Protein AF-A0A0E3SNR2-F1 (afdb_monomer)

Nearest PDB structures (foldseek):
  3jt0-assembly1_A  TM=7.708E-01  e=2.565E-06  Homo sapiens
  3jt0-assembly2_B  TM=7.652E-01  e=1.637E-05  Homo sapiens
  3umn-assembly3_C  TM=7.704E-01  e=2.674E-05  Homo sapiens
  6ghd-assembly2_F  TM=7.558E-01  e=2.036E-05  Homo sapiens
  2kpw-assembly1_A  TM=7.346E-01  e=5.431E-05  Homo sapiens

Solvent-accessible surface area (backbone atoms only — not comparable to full-atom values): 5646 Å² total; per-residue (Å²): 100,49,43,46,43,59,93,84,44,21,63,62,18,34,38,37,45,63,37,83,50,90,56,64,41,76,34,40,62,18,34,42,26,40,72,90,56,83,47,75,50,71,49,52,74,83,42,59,50,46,39,70,35,61,34,36,39,24,40,6,66,69,78,69,55,93,44,37,41,45,70,57,35,78,62,77,83,60,47,60,88,56,34,31,44,36,35,27,41,60,88,68,48,81,76,44,65,34,57,30,69,64,130

Organism: NCBI:txid1434107

pLDDT: mean 92.18, std 9.17, range [57.28, 98.75]

Mean predicted aligned error: 3.66 Å

Radius of gyration: 12.81 Å; Cα contacts (8 Å, |Δi|>4): 262; chains: 1; bounding box: 29×24×33 Å

InterPro domains:
  IPR001322 Lamin tail domain [PF00932] (9-97)
  IPR001322 Lamin tail domain [PS51841] (1-103)
  IPR036415 Lamin tail domain superfamily [G3DSA:2.60.40.1260] (6-103)
  IPR036415 Lamin tail domain superfamily [SSF74853] (10-101)

Secondary structure (DSSP, 8-state):
-EEE--TT-TTT-EEEEE--SSS-EE-TT-EEE-GGGSSEEE--TT-EE-TT-EEEEESS-----SSEEE---SS--S-TTT-EEEEE-TTS-EEEEEEPPP-

Sequence (103 aa):
MDVGAPKETANQEYVKITNKGTKAVSMKGWKITDKGAKHTYKFSSSYTLKAKSTVTLYTGKGKNTATKLYWGRVAHVWNNEGDTAYLYNAQGKLVSSKTVKVK

Structure (mmCIF, N/CA/C/O backbone):
data_AF-A0A0E3SNR2-F1
#
_entry.id   AF-A0A0E3SNR2-F1
#
loop_
_atom_site.group_PDB
_atom_site.id
_atom_site.type_symbol
_atom_site.label_atom_id
_atom_site.label_alt_id
_atom_site.label_comp_id
_atom_site.label_asym_id
_atom_site.label_entity_id
_atom_site.label_seq_id
_atom_site.pdbx_PDB_ins_code
_atom_site.Cartn_x
_atom_site.Cartn_y
_atom_site.Cartn_z
_atom_site.occupancy
_atom_site.B_iso_or_equiv
_atom_site.auth_seq_id
_atom_site.auth_comp_id
_atom_site.auth_asym_id
_atom_site.auth_atom_id
_atom_site.pdbx_PDB_model_num
ATOM 1 N N . MET A 1 1 ? -9.568 2.491 -4.703 1.00 91.69 1 MET A N 1
ATOM 2 C CA . MET A 1 1 ? -8.101 2.634 -4.809 1.00 91.69 1 MET A CA 1
ATOM 3 C C . MET A 1 1 ? -7.767 3.621 -5.911 1.00 91.69 1 MET A C 1
ATOM 5 O O . MET A 1 1 ? -8.644 3.919 -6.718 1.00 91.69 1 MET A O 1
ATOM 9 N N . ASP A 1 2 ? -6.525 4.089 -5.939 1.00 92.69 2 ASP A N 1
ATOM 10 C CA . ASP A 1 2 ? -5.936 4.846 -7.048 1.00 92.69 2 ASP A CA 1
ATOM 11 C C . ASP A 1 2 ? -4.579 4.230 -7.426 1.00 92.69 2 ASP A C 1
ATOM 13 O O . ASP A 1 2 ? -3.903 3.705 -6.541 1.00 92.69 2 ASP A O 1
ATOM 17 N N . VAL A 1 3 ? -4.208 4.234 -8.707 1.00 88.38 3 VAL A N 1
ATOM 18 C CA . VAL A 1 3 ? -2.984 3.585 -9.221 1.00 88.38 3 VAL A CA 1
ATOM 19 C C . VAL A 1 3 ? -2.318 4.518 -10.221 1.00 88.38 3 VAL A C 1
ATOM 21 O O . VAL A 1 3 ? -2.986 5.017 -11.127 1.00 88.38 3 VAL A O 1
ATOM 24 N N . GLY A 1 4 ? -1.015 4.740 -10.063 1.00 86.94 4 GLY A N 1
ATOM 25 C CA . GLY A 1 4 ? -0.215 5.559 -10.970 1.00 86.94 4 GLY A CA 1
ATOM 26 C C . GLY A 1 4 ? 1.084 4.859 -11.347 1.00 86.94 4 GLY A C 1
ATOM 27 O O . GLY A 1 4 ? 1.695 4.216 -10.495 1.00 86.94 4 GLY A O 1
ATOM 28 N N . ALA A 1 5 ? 1.500 4.996 -12.608 1.00 84.94 5 ALA A N 1
ATOM 29 C CA . ALA A 1 5 ? 2.672 4.306 -13.140 1.00 84.94 5 ALA A CA 1
ATOM 30 C C . ALA A 1 5 ? 3.558 5.176 -14.056 1.00 84.94 5 ALA A C 1
ATOM 32 O O . ALA A 1 5 ? 3.806 4.820 -15.195 1.00 84.94 5 ALA A O 1
ATOM 33 N N . PRO A 1 6 ? 4.057 6.341 -13.621 1.00 75.69 6 PRO A N 1
ATOM 34 C CA . PRO A 1 6 ? 4.918 7.176 -14.472 1.00 75.69 6 PRO A CA 1
ATOM 35 C C . PRO A 1 6 ? 6.148 6.405 -15.006 1.00 75.69 6 PRO A C 1
ATOM 37 O O . PRO A 1 6 ? 6.729 5.589 -14.295 1.00 75.69 6 PRO A O 1
ATOM 40 N N . LYS A 1 7 ? 6.536 6.675 -16.262 1.00 68.88 7 LYS A N 1
ATOM 41 C CA . LYS A 1 7 ? 7.521 5.895 -17.044 1.00 68.88 7 LYS A CA 1
ATOM 42 C C . LYS A 1 7 ? 8.990 6.028 -16.596 1.00 68.88 7 LYS A C 1
ATOM 44 O O . LYS A 1 7 ? 9.853 5.470 -17.259 1.00 68.88 7 LYS A O 1
ATOM 49 N N . GLU A 1 8 ? 9.292 6.727 -15.500 1.00 71.12 8 GLU A N 1
ATOM 50 C CA . GLU A 1 8 ? 10.688 7.021 -15.133 1.00 71.12 8 GLU A CA 1
ATOM 51 C C . GLU A 1 8 ? 11.309 5.954 -14.223 1.00 71.12 8 GLU A C 1
ATOM 53 O O . GLU A 1 8 ? 12.415 5.487 -14.473 1.00 71.12 8 GLU A O 1
ATOM 58 N N . THR A 1 9 ? 10.640 5.578 -13.121 1.00 76.88 9 THR A N 1
ATOM 59 C CA . THR A 1 9 ? 11.210 4.638 -12.134 1.00 76.88 9 THR A CA 1
ATOM 60 C C . THR A 1 9 ? 10.143 3.856 -11.368 1.00 76.88 9 THR A C 1
ATOM 62 O O . THR A 1 9 ? 9.060 4.366 -11.076 1.00 76.88 9 THR A O 1
ATOM 65 N N . ALA A 1 10 ? 10.488 2.643 -10.921 1.00 75.94 10 ALA A N 1
ATOM 66 C CA . ALA A 1 10 ? 9.613 1.823 -10.077 1.00 75.94 10 ALA A CA 1
ATOM 67 C C . ALA A 1 10 ? 9.264 2.475 -8.722 1.00 75.94 10 ALA A C 1
ATOM 69 O O . ALA A 1 10 ? 8.233 2.177 -8.124 1.00 75.94 10 ALA A O 1
ATOM 70 N N . ASN A 1 11 ? 10.087 3.400 -8.214 1.00 80.44 11 ASN A N 1
ATOM 71 C CA . ASN A 1 11 ? 9.766 4.155 -6.996 1.00 80.44 11 ASN A CA 1
ATOM 72 C C . ASN A 1 11 ? 8.584 5.117 -7.186 1.00 80.44 11 ASN A C 1
ATOM 74 O O . ASN A 1 11 ? 7.972 5.524 -6.201 1.00 80.44 11 ASN A O 1
ATOM 78 N N . GLN A 1 12 ? 8.281 5.509 -8.421 1.00 82.31 12 GLN A N 1
ATOM 79 C CA . GLN A 1 12 ? 7.189 6.427 -8.716 1.00 82.31 12 GLN A CA 1
ATOM 80 C C . GLN A 1 12 ? 5.885 5.710 -9.082 1.00 82.31 12 GLN A C 1
ATOM 82 O O . GLN A 1 12 ? 4.830 6.339 -9.080 1.00 82.31 12 GLN A O 1
ATOM 87 N N . GLU A 1 13 ? 5.935 4.408 -9.356 1.00 89.81 13 GLU A N 1
ATOM 88 C CA . GLU A 1 13 ? 4.756 3.556 -9.437 1.00 89.81 13 GLU A CA 1
ATOM 89 C C . GLU A 1 13 ? 4.136 3.355 -8.058 1.00 89.81 13 GLU A C 1
ATOM 91 O O . GLU A 1 13 ? 4.826 3.011 -7.092 1.00 89.81 13 GLU A O 1
ATOM 96 N N . TYR A 1 14 ? 2.822 3.541 -7.957 1.00 93.25 14 TYR A N 1
ATOM 97 C CA . TYR A 1 14 ? 2.131 3.433 -6.685 1.00 93.25 14 TYR A CA 1
ATOM 98 C C . TYR A 1 14 ? 0.703 2.914 -6.788 1.00 93.25 14 TYR A C 1
ATOM 100 O O . TYR A 1 14 ? 0.002 3.090 -7.782 1.00 93.25 14 TYR A O 1
ATOM 108 N N . VAL A 1 15 ? 0.242 2.386 -5.657 1.00 95.62 15 VAL A N 1
ATOM 109 C CA . VAL A 1 15 ? -1.160 2.116 -5.357 1.00 95.62 15 VAL A CA 1
ATOM 110 C C . VAL A 1 15 ? -1.540 2.849 -4.074 1.00 95.62 15 VAL A C 1
ATOM 112 O O . VAL A 1 15 ? -0.937 2.635 -3.023 1.00 95.62 15 VAL A O 1
ATOM 115 N N . LYS A 1 16 ? -2.572 3.691 -4.125 1.00 97.25 16 LYS A N 1
ATOM 116 C CA . LYS A 1 16 ? -3.179 4.317 -2.944 1.00 97.25 16 LYS A CA 1
ATOM 117 C C . LYS A 1 16 ? -4.419 3.552 -2.510 1.00 97.25 16 LYS A C 1
ATOM 119 O O . LYS A 1 16 ? -5.354 3.321 -3.289 1.00 97.25 16 LYS A O 1
ATOM 124 N N . ILE A 1 17 ? -4.448 3.201 -1.231 1.00 98.25 17 ILE A N 1
ATOM 125 C CA . ILE A 1 17 ? -5.547 2.481 -0.594 1.00 98.25 17 ILE A CA 1
ATOM 126 C C . ILE A 1 17 ? -6.079 3.353 0.532 1.00 98.25 17 ILE A C 1
ATOM 128 O O . ILE A 1 17 ? -5.359 3.674 1.475 1.00 98.25 17 ILE A O 1
ATOM 132 N N . THR A 1 18 ? -7.352 3.721 0.432 1.00 98.31 18 THR A N 1
ATOM 133 C CA . THR A 1 18 ? -8.045 4.527 1.438 1.00 98.31 18 THR A CA 1
ATOM 134 C C . THR A 1 18 ? -9.052 3.659 2.167 1.00 98.31 18 THR A C 1
ATOM 136 O O . THR A 1 18 ? -9.961 3.106 1.543 1.00 98.31 18 THR A O 1
ATOM 139 N N . ASN A 1 19 ? -8.937 3.583 3.490 1.00 98.06 19 ASN A N 1
ATOM 140 C CA . ASN A 1 19 ? -9.998 3.039 4.322 1.00 98.06 19 ASN A CA 1
ATOM 141 C C . ASN A 1 19 ? -11.083 4.110 4.480 1.00 98.06 19 ASN A C 1
ATOM 143 O O . ASN A 1 19 ? -10.953 5.036 5.275 1.00 98.06 19 ASN A O 1
ATOM 147 N N . LYS A 1 20 ? -12.162 3.989 3.704 1.00 97.25 20 LYS A N 1
ATOM 148 C CA . LYS A 1 20 ? -13.298 4.923 3.759 1.00 97.25 20 LYS A CA 1
ATOM 149 C C . LYS A 1 20 ? -14.216 4.694 4.968 1.00 97.25 20 LYS A C 1
ATOM 151 O O . LYS A 1 20 ? -15.090 5.526 5.222 1.00 97.25 20 LYS A O 1
ATOM 156 N N . GLY A 1 21 ? -14.035 3.596 5.702 1.00 97.06 21 GLY A N 1
ATOM 157 C CA . GLY A 1 21 ? -14.818 3.256 6.886 1.00 97.06 21 GLY A CA 1
ATOM 158 C C . GLY A 1 21 ? -14.491 4.125 8.102 1.00 97.06 21 GLY A C 1
ATOM 159 O O . GLY A 1 21 ? -13.612 4.987 8.075 1.00 97.06 21 GLY A O 1
ATOM 160 N N . THR A 1 22 ? -15.230 3.889 9.183 1.00 97.88 22 THR A N 1
ATOM 161 C CA . THR A 1 22 ? -15.089 4.586 10.474 1.00 97.88 22 THR A CA 1
ATOM 162 C C . THR A 1 22 ? -14.248 3.815 11.491 1.00 97.88 22 THR A C 1
ATOM 164 O O . THR A 1 22 ? -13.907 4.361 12.533 1.00 97.88 22 THR A O 1
ATOM 167 N N . LYS A 1 23 ? -13.868 2.567 11.190 1.00 98.25 23 LYS A N 1
ATOM 168 C CA . LYS A 1 23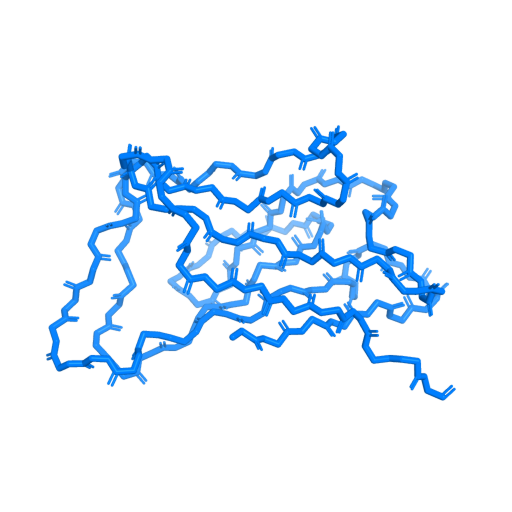 ? -13.024 1.721 12.047 1.00 98.25 23 LYS A CA 1
ATOM 169 C C . LYS A 1 23 ? -11.700 1.403 11.362 1.00 98.25 23 LYS A C 1
ATOM 171 O O . LYS A 1 23 ? -11.623 1.361 10.133 1.00 98.25 23 LYS A O 1
ATOM 176 N N . ALA A 1 24 ? -10.657 1.190 12.160 1.00 98.19 24 ALA A N 1
ATOM 177 C CA . ALA A 1 24 ? -9.384 0.690 11.658 1.00 98.19 24 ALA A CA 1
ATOM 178 C C . ALA A 1 24 ? -9.543 -0.738 11.110 1.00 98.19 24 ALA A C 1
ATOM 180 O O . ALA A 1 24 ? -10.345 -1.518 11.621 1.00 98.19 24 ALA A O 1
ATOM 181 N N . VAL A 1 25 ? -8.773 -1.071 10.074 1.00 98.31 25 VAL A N 1
ATOM 182 C CA . VAL A 1 25 ? -8.783 -2.391 9.434 1.00 98.31 25 VAL A CA 1
ATOM 183 C C . VAL A 1 25 ? -7.405 -3.017 9.589 1.00 98.31 25 VAL A C 1
ATOM 185 O O . VAL A 1 25 ? -6.413 -2.465 9.110 1.00 98.31 25 VAL A O 1
ATOM 188 N N . SER A 1 26 ? -7.342 -4.176 10.248 1.00 98.12 26 SER A N 1
ATOM 189 C CA . SER A 1 26 ? -6.148 -5.019 10.188 1.00 98.12 26 SER A CA 1
ATOM 190 C C . SER A 1 26 ? -5.998 -5.545 8.765 1.00 98.12 26 SER A C 1
ATOM 192 O O . SER A 1 26 ? -6.921 -6.144 8.211 1.00 98.12 26 SER A O 1
ATOM 194 N N . MET A 1 27 ? -4.826 -5.321 8.178 1.00 98.19 27 MET A N 1
ATOM 195 C CA . MET A 1 27 ? -4.513 -5.761 6.820 1.00 98.19 27 MET A CA 1
ATOM 196 C C . MET A 1 27 ? -3.817 -7.130 6.815 1.00 98.19 27 MET A C 1
ATOM 198 O O . MET A 1 27 ? -3.305 -7.560 5.784 1.00 98.19 27 MET A O 1
ATOM 202 N N . LYS A 1 28 ? -3.797 -7.848 7.948 1.00 98.44 28 LYS A N 1
ATOM 203 C CA . LYS A 1 28 ? -3.240 -9.203 8.033 1.00 98.44 28 LYS A CA 1
ATOM 204 C C . LYS A 1 28 ? -3.900 -10.111 6.993 1.00 98.44 28 LYS A C 1
ATOM 206 O O . LYS A 1 28 ? -5.118 -10.247 6.973 1.00 98.44 28 LYS A O 1
ATOM 211 N N . GLY A 1 29 ? -3.091 -10.732 6.137 1.00 98.19 29 GLY A N 1
ATOM 212 C CA . GLY A 1 29 ? -3.564 -11.631 5.077 1.00 98.19 29 GLY A CA 1
ATOM 213 C C . GLY A 1 29 ? -4.118 -10.930 3.832 1.00 98.19 29 GLY A C 1
ATOM 214 O O . GLY A 1 29 ? -4.423 -11.604 2.853 1.00 98.19 29 GLY A O 1
ATOM 215 N N . TRP A 1 30 ? -4.217 -9.598 3.822 1.00 98.75 30 TRP A N 1
ATOM 216 C CA . TRP A 1 30 ? -4.597 -8.858 2.621 1.00 98.75 30 TRP A CA 1
ATOM 217 C C . TRP A 1 30 ? -3.459 -8.873 1.599 1.00 98.75 30 TRP A C 1
ATOM 219 O O . TRP A 1 30 ? -2.276 -8.987 1.949 1.00 98.75 30 TRP A O 1
ATOM 229 N N . LYS A 1 31 ? -3.811 -8.704 0.323 1.00 98.56 31 LYS A N 1
ATOM 230 C CA . LYS A 1 31 ? -2.834 -8.645 -0.769 1.00 98.56 31 LYS A CA 1
ATOM 231 C C . LYS A 1 31 ? -3.249 -7.713 -1.900 1.00 98.56 31 LYS A C 1
ATOM 233 O O . LYS A 1 31 ? -4.438 -7.523 -2.147 1.00 98.56 31 LYS A O 1
ATOM 238 N N . ILE A 1 32 ? -2.247 -7.181 -2.594 1.00 98.12 32 ILE A N 1
ATOM 239 C CA . ILE A 1 32 ? -2.382 -6.497 -3.883 1.00 98.12 32 ILE A CA 1
ATOM 240 C C . IL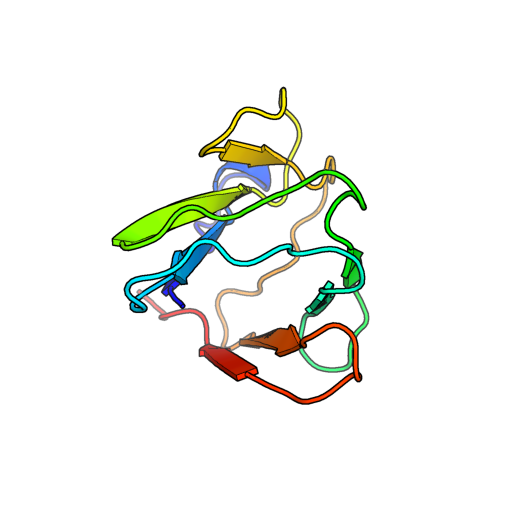E A 1 32 ? -1.796 -7.401 -4.966 1.00 98.12 32 ILE A C 1
ATOM 242 O O . ILE A 1 32 ? -0.712 -7.951 -4.766 1.00 98.12 32 ILE A O 1
ATOM 246 N N . THR A 1 33 ? -2.483 -7.534 -6.099 1.00 96.94 33 THR A N 1
ATOM 247 C CA . THR A 1 33 ? -1.947 -8.206 -7.290 1.00 96.94 33 THR A CA 1
ATOM 248 C C . THR A 1 33 ? -2.110 -7.360 -8.546 1.00 96.94 33 THR A C 1
ATOM 250 O O . THR A 1 33 ? -2.978 -6.488 -8.596 1.00 96.94 33 THR A O 1
ATOM 253 N N . ASP A 1 34 ? -1.297 -7.646 -9.556 1.00 93.81 34 ASP A N 1
ATOM 254 C CA . ASP A 1 34 ? -1.488 -7.217 -10.944 1.00 93.81 34 ASP A CA 1
ATOM 255 C C . ASP A 1 34 ? -2.434 -8.151 -11.712 1.00 93.81 34 ASP A C 1
ATOM 257 O O . ASP A 1 34 ? -2.959 -9.140 -11.172 1.00 93.81 34 ASP A O 1
ATOM 261 N N . LYS A 1 35 ? -2.684 -7.825 -12.986 1.00 89.81 35 LYS A N 1
ATOM 262 C CA . LYS A 1 35 ? -3.501 -8.651 -13.875 1.00 89.81 35 LYS A CA 1
ATOM 263 C C . LYS A 1 35 ? -2.847 -10.019 -14.089 1.00 89.81 35 LYS A C 1
ATOM 265 O O . LYS A 1 35 ? -1.728 -10.137 -14.579 1.00 89.81 35 LYS A O 1
ATOM 270 N N . GLY A 1 36 ? -3.584 -11.075 -13.750 1.00 90.25 36 GLY A N 1
ATOM 271 C CA . GLY A 1 36 ? -3.080 -12.452 -13.805 1.00 90.25 36 GLY A CA 1
ATOM 272 C C . GLY A 1 36 ? -2.180 -12.837 -12.625 1.00 90.25 36 GLY A C 1
ATOM 273 O O . GLY A 1 36 ? -1.648 -13.941 -12.625 1.00 90.25 36 GLY A O 1
ATOM 274 N N . ALA A 1 37 ? -2.038 -11.966 -11.618 1.00 91.31 37 ALA A N 1
ATOM 275 C CA . ALA A 1 37 ? -1.308 -12.220 -10.376 1.00 91.31 37 ALA A CA 1
ATOM 276 C C . ALA A 1 37 ? 0.168 -12.630 -10.550 1.00 91.31 37 ALA A C 1
ATOM 278 O O . ALA A 1 37 ? 0.709 -13.378 -9.731 1.00 91.31 37 ALA A O 1
ATOM 279 N N . LYS A 1 38 ? 0.844 -12.098 -11.574 1.00 93.25 38 LYS A N 1
ATOM 280 C CA . LYS A 1 38 ? 2.287 -12.291 -11.797 1.00 93.25 38 LYS A CA 1
ATOM 281 C C . LYS A 1 38 ? 3.111 -11.648 -10.679 1.00 93.25 38 LYS A C 1
ATOM 283 O O . LYS A 1 38 ? 4.212 -12.097 -10.352 1.00 93.25 38 LYS A O 1
ATOM 288 N N . HIS A 1 39 ? 2.575 -10.601 -10.060 1.00 94.88 39 HIS A N 1
ATOM 289 C CA . HIS A 1 39 ? 3.161 -9.886 -8.942 1.00 94.88 39 HIS A CA 1
ATOM 290 C C . HIS A 1 39 ? 2.155 -9.791 -7.796 1.00 94.88 39 HIS A C 1
ATOM 292 O O . HIS A 1 39 ? 1.047 -9.291 -7.949 1.00 94.88 39 HIS A O 1
ATOM 298 N N . THR A 1 40 ? 2.553 -10.272 -6.613 1.00 96.94 40 THR A N 1
ATOM 299 C CA . THR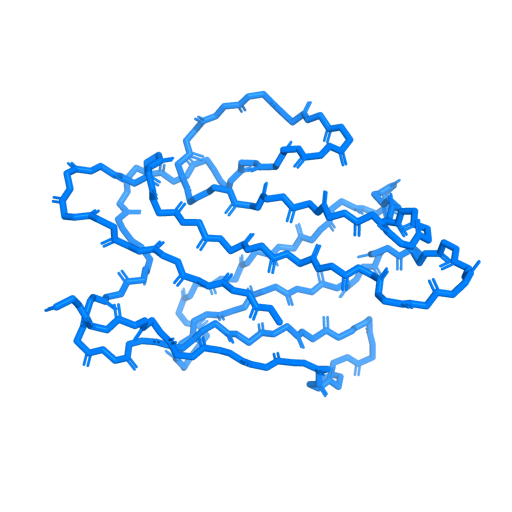 A 1 40 ? 1.734 -10.208 -5.393 1.00 96.94 40 THR A CA 1
ATOM 300 C C . THR A 1 40 ? 2.474 -9.507 -4.255 1.00 96.94 40 THR A C 1
ATOM 302 O O . THR A 1 40 ? 3.527 -9.970 -3.816 1.00 96.94 40 THR A O 1
ATOM 305 N N . TYR A 1 41 ? 1.895 -8.424 -3.738 1.00 97.88 41 TYR A N 1
ATOM 306 C CA . TYR A 1 41 ? 2.307 -7.793 -2.486 1.00 97.88 41 TYR A CA 1
ATOM 307 C C . TYR A 1 41 ? 1.424 -8.305 -1.355 1.00 97.88 41 TYR A C 1
ATOM 309 O O . TYR A 1 41 ? 0.198 -8.274 -1.467 1.00 97.88 41 TYR A O 1
ATOM 317 N N . LYS A 1 42 ? 2.031 -8.739 -0.251 1.00 98.19 42 LYS A N 1
ATOM 318 C CA . LYS A 1 42 ? 1.314 -9.130 0.967 1.00 98.19 42 LYS A CA 1
ATOM 319 C C . LYS A 1 42 ? 1.579 -8.094 2.050 1.00 98.19 42 LYS A C 1
ATOM 321 O O . LYS A 1 42 ? 2.732 -7.748 2.297 1.00 98.19 42 LYS A O 1
ATOM 326 N N . PHE A 1 43 ? 0.524 -7.614 2.700 1.00 98.19 43 PHE A N 1
ATOM 327 C CA . PHE A 1 43 ? 0.682 -6.704 3.832 1.00 98.19 43 PHE A CA 1
ATOM 328 C C . PHE A 1 43 ? 1.284 -7.445 5.030 1.00 98.19 43 PHE A C 1
ATOM 330 O O . PHE A 1 43 ? 0.990 -8.622 5.255 1.00 98.19 43 PHE A O 1
ATOM 337 N N . SER A 1 44 ? 2.102 -6.740 5.820 1.00 97.50 44 SER A N 1
ATOM 338 C CA . SER A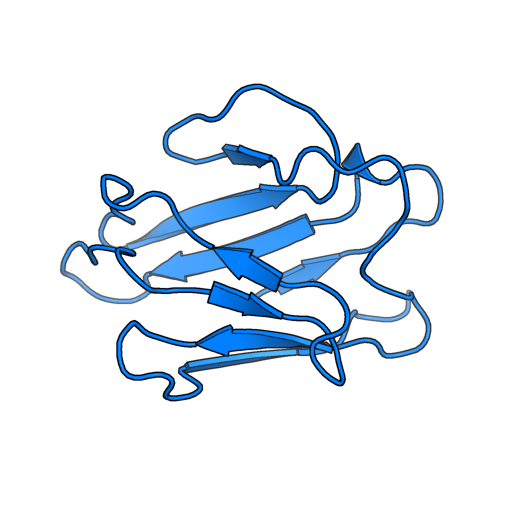 1 44 ? 2.591 -7.267 7.099 1.00 97.50 44 SER A CA 1
ATOM 339 C C . SER A 1 44 ? 1.417 -7.670 7.994 1.00 97.50 44 SER A C 1
ATOM 341 O O . SER A 1 44 ? 0.399 -6.977 8.048 1.00 97.50 44 SER A O 1
ATOM 343 N N . SER A 1 45 ? 1.585 -8.752 8.755 1.00 96.44 45 SER A N 1
ATOM 344 C CA . SER A 1 45 ? 0.596 -9.226 9.728 1.00 96.44 45 SER A CA 1
ATOM 345 C C . SER A 1 45 ? 0.286 -8.207 10.829 1.00 96.44 45 SER A C 1
ATOM 347 O O . SER A 1 45 ? -0.789 -8.269 11.420 1.00 96.44 45 SER A O 1
ATOM 349 N N . SER A 1 46 ? 1.197 -7.262 11.079 1.00 97.19 46 SER A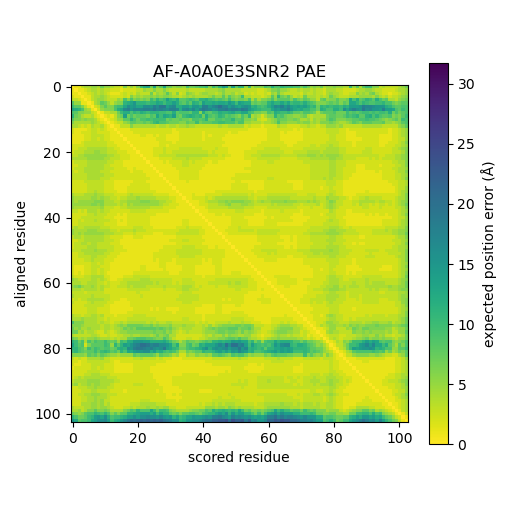 N 1
ATOM 350 C CA . SER A 1 46 ? 1.035 -6.170 12.044 1.00 97.19 46 SER A CA 1
ATOM 351 C C . SER A 1 46 ? 0.486 -4.874 11.436 1.00 97.19 46 SER A C 1
ATOM 353 O O . SER A 1 46 ? 0.191 -3.929 12.168 1.00 97.19 46 SER A O 1
ATOM 355 N N . TYR A 1 47 ? 0.341 -4.788 10.109 1.00 98.25 47 TYR A N 1
ATOM 356 C CA . TYR A 1 47 ? -0.087 -3.547 9.471 1.00 98.25 47 TYR A CA 1
ATOM 357 C C . TYR A 1 47 ? -1.588 -3.302 9.665 1.00 98.25 47 TYR A C 1
ATOM 359 O O . TYR A 1 47 ? -2.428 -4.162 9.392 1.00 98.25 47 TYR A O 1
ATOM 367 N N . THR A 1 48 ? -1.925 -2.090 10.104 1.00 98.44 48 THR A N 1
ATOM 368 C CA . THR A 1 48 ? -3.304 -1.649 10.326 1.00 98.44 48 THR A CA 1
ATOM 369 C C . THR A 1 48 ? -3.538 -0.333 9.602 1.00 98.44 48 THR A C 1
ATOM 371 O O . THR A 1 48 ? -2.845 0.654 9.853 1.00 98.44 48 THR A O 1
ATOM 374 N N . LEU A 1 49 ? -4.550 -0.299 8.735 1.00 98.44 49 LEU A N 1
ATOM 375 C CA . LEU A 1 49 ? -4.976 0.920 8.060 1.00 98.44 49 LEU A CA 1
ATOM 376 C C . LEU A 1 49 ? -6.065 1.606 8.890 1.00 98.44 49 LEU A C 1
ATOM 378 O O . LEU A 1 49 ? -7.205 1.135 8.975 1.00 98.44 49 LEU A O 1
ATOM 382 N N . LYS A 1 50 ? -5.702 2.728 9.518 1.00 98.50 50 LYS A N 1
ATOM 383 C CA . LYS A 1 50 ? -6.611 3.525 10.354 1.00 98.50 50 LYS A CA 1
ATOM 384 C C . LYS A 1 50 ? -7.856 3.971 9.577 1.00 98.50 50 LYS A C 1
ATOM 386 O O . LYS A 1 50 ? -7.835 4.094 8.351 1.00 98.50 50 LYS A O 1
ATOM 391 N N . ALA A 1 51 ? -8.943 4.221 10.306 1.00 98.19 51 ALA A N 1
ATOM 392 C CA . ALA A 1 51 ? -10.163 4.793 9.743 1.00 98.19 51 ALA A CA 1
ATOM 393 C C . ALA A 1 51 ? -9.859 6.101 8.999 1.00 98.19 51 ALA A C 1
ATOM 395 O O . ALA A 1 51 ? -8.975 6.857 9.411 1.00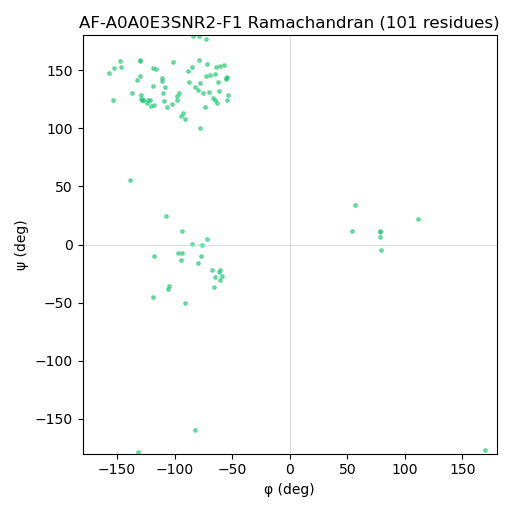 98.19 51 ALA A O 1
ATOM 396 N N . LYS A 1 52 ? -10.572 6.346 7.894 1.00 97.94 52 LYS A N 1
ATOM 397 C CA . LYS A 1 52 ? -10.446 7.552 7.052 1.00 97.94 52 LYS A CA 1
ATOM 398 C C . LYS A 1 52 ? -9.026 7.857 6.548 1.00 97.94 52 LYS A C 1
ATOM 400 O O . LYS A 1 52 ? -8.784 8.930 6.008 1.00 97.94 52 LYS A O 1
ATOM 405 N N . SER A 1 53 ? -8.088 6.922 6.690 1.00 98.06 53 SER A N 1
ATOM 406 C CA . SER A 1 53 ? -6.681 7.118 6.347 1.00 98.06 53 SER A CA 1
ATOM 407 C C . SER A 1 53 ? -6.341 6.483 5.004 1.00 98.06 53 SER A C 1
ATOM 409 O O . SER A 1 53 ? -7.005 5.550 4.544 1.00 98.06 53 SER A O 1
ATOM 411 N N . THR A 1 54 ? -5.272 6.986 4.388 1.00 98.50 54 THR A N 1
ATOM 412 C CA . THR A 1 54 ? -4.729 6.462 3.133 1.00 98.50 54 THR A CA 1
ATOM 413 C C . THR A 1 54 ? -3.307 5.969 3.342 1.00 98.50 54 THR A C 1
ATOM 415 O O . THR A 1 54 ? -2.493 6.650 3.964 1.00 98.50 54 THR A O 1
ATOM 418 N N . VAL A 1 55 ? -3.009 4.804 2.776 1.00 98.50 55 VAL A N 1
ATOM 419 C CA . VAL A 1 55 ? -1.646 4.305 2.600 1.00 98.50 55 VAL A CA 1
ATOM 420 C C . VAL A 1 55 ? -1.284 4.305 1.127 1.00 98.50 55 VAL A C 1
ATOM 422 O O . VAL A 1 55 ? -2.113 3.975 0.278 1.00 98.50 55 VAL A O 1
ATOM 425 N N . THR A 1 56 ? -0.045 4.679 0.831 1.00 98.19 56 THR A N 1
ATOM 426 C CA . THR A 1 56 ? 0.538 4.570 -0.507 1.00 98.19 56 THR A CA 1
ATOM 427 C C . THR A 1 56 ? 1.541 3.427 -0.509 1.00 98.19 56 THR A C 1
ATOM 429 O O . THR A 1 56 ? 2.510 3.465 0.244 1.00 98.19 56 THR A O 1
ATOM 432 N N . LEU A 1 57 ? 1.300 2.410 -1.330 1.00 97.69 57 LEU A N 1
ATOM 433 C CA . LEU A 1 57 ? 2.254 1.351 -1.635 1.00 97.69 57 LEU A CA 1
ATOM 434 C C . LEU A 1 57 ? 3.026 1.749 -2.890 1.00 97.69 57 LEU A C 1
ATOM 436 O O . LEU A 1 57 ? 2.436 1.798 -3.964 1.00 97.69 57 LEU A O 1
ATOM 440 N N . TYR A 1 58 ? 4.318 2.012 -2.752 1.00 96.44 58 TYR A N 1
ATOM 441 C CA . TYR A 1 58 ? 5.232 2.220 -3.868 1.00 96.44 58 TYR A CA 1
ATOM 442 C C . TYR A 1 58 ? 5.800 0.879 -4.338 1.00 96.44 58 TYR A C 1
ATOM 444 O O . TYR A 1 58 ? 6.140 0.022 -3.516 1.00 96.44 58 TYR A O 1
ATOM 452 N N . THR A 1 59 ? 5.928 0.695 -5.651 1.00 94.62 59 THR A N 1
ATOM 453 C CA . THR A 1 59 ? 6.501 -0.532 -6.230 1.00 94.62 59 THR A CA 1
ATOM 454 C C . THR A 1 59 ? 7.980 -0.684 -5.867 1.00 94.62 59 THR A C 1
ATOM 456 O O . THR A 1 59 ? 8.463 -1.785 -5.597 1.00 94.62 59 THR A O 1
ATOM 459 N N . GLY A 1 60 ? 8.709 0.425 -5.819 1.00 93.75 60 GLY A N 1
ATOM 460 C CA . GLY A 1 60 ? 10.143 0.397 -5.599 1.00 93.75 60 GLY A CA 1
ATOM 461 C C . GLY A 1 60 ? 10.600 0.266 -4.136 1.00 93.75 60 GLY A C 1
ATOM 462 O O . GLY A 1 60 ? 9.863 -0.199 -3.261 1.00 93.75 60 GLY A O 1
ATOM 463 N N . LYS A 1 61 ? 11.853 0.646 -3.865 1.00 94.56 61 LYS A N 1
ATOM 464 C CA . LYS A 1 61 ? 12.527 0.522 -2.559 1.00 94.56 61 LYS A CA 1
ATOM 465 C C . LYS A 1 61 ? 12.295 1.742 -1.666 1.00 94.56 61 LYS A C 1
ATOM 467 O O . LYS A 1 61 ? 12.213 2.873 -2.135 1.00 94.56 61 LYS A O 1
ATOM 472 N N . GLY A 1 62 ? 12.275 1.508 -0.356 1.00 95.38 62 GLY A N 1
ATOM 473 C CA . GLY A 1 62 ? 12.192 2.552 0.660 1.00 95.38 62 GLY A CA 1
ATOM 474 C C . GLY A 1 62 ? 11.924 1.977 2.047 1.00 95.38 62 GLY A C 1
ATOM 475 O O . GLY A 1 62 ? 11.868 0.761 2.231 1.00 95.38 62 GLY A O 1
ATOM 476 N N . LYS A 1 63 ? 11.767 2.861 3.035 1.00 96.31 63 LYS A N 1
ATOM 477 C CA . LYS A 1 63 ? 11.483 2.485 4.423 1.00 96.31 63 LYS A CA 1
ATOM 478 C C . LYS A 1 63 ? 9.990 2.603 4.708 1.00 96.31 63 LYS A C 1
ATOM 480 O O . LYS A 1 63 ? 9.409 3.673 4.540 1.00 96.31 63 LYS A O 1
ATOM 485 N N . ASN A 1 64 ? 9.387 1.514 5.177 1.00 97.31 64 ASN A N 1
ATOM 486 C CA . ASN A 1 64 ? 7.975 1.497 5.545 1.00 97.31 64 ASN A CA 1
ATOM 487 C C . ASN A 1 64 ? 7.680 2.465 6.703 1.00 97.31 64 ASN A C 1
ATOM 489 O O . ASN A 1 64 ? 8.425 2.547 7.680 1.00 97.31 64 ASN A O 1
ATOM 493 N N . THR A 1 65 ? 6.549 3.152 6.599 1.00 97.06 65 THR A N 1
ATOM 494 C CA . THR A 1 65 ? 5.930 3.980 7.635 1.00 97.06 65 THR A CA 1
ATOM 495 C C . THR A 1 65 ? 4.447 3.618 7.748 1.00 97.06 65 THR A C 1
ATOM 497 O O . THR A 1 65 ? 3.943 2.747 7.038 1.00 97.06 65 THR A O 1
ATOM 500 N N . ALA A 1 66 ? 3.706 4.303 8.622 1.00 95.88 66 ALA A N 1
ATOM 501 C CA . ALA A 1 66 ? 2.263 4.098 8.738 1.00 95.88 66 ALA A CA 1
ATOM 502 C C . ALA A 1 66 ? 1.491 4.412 7.437 1.00 95.88 66 ALA A C 1
ATOM 504 O O . ALA A 1 66 ? 0.451 3.804 7.180 1.00 95.88 66 ALA A O 1
ATOM 505 N N . THR A 1 67 ? 1.986 5.349 6.619 1.00 97.31 67 THR A N 1
ATOM 506 C CA . THR A 1 67 ? 1.289 5.872 5.427 1.00 97.31 67 THR A CA 1
ATOM 507 C C . THR A 1 67 ? 2.017 5.604 4.112 1.00 97.31 67 THR A C 1
ATOM 509 O O . THR A 1 67 ? 1.433 5.799 3.044 1.00 97.31 67 THR A O 1
ATOM 512 N N . LYS A 1 68 ? 3.266 5.130 4.163 1.00 97.88 68 LYS A N 1
ATOM 513 C CA . LYS A 1 68 ? 4.065 4.763 2.991 1.00 97.88 68 LYS A CA 1
ATOM 514 C C . LYS A 1 68 ? 4.592 3.346 3.155 1.00 97.88 68 LYS A C 1
ATOM 516 O O . LYS A 1 68 ? 5.267 3.049 4.134 1.00 97.88 68 LYS A O 1
ATOM 521 N N . LEU A 1 69 ? 4.303 2.490 2.191 1.00 98.31 69 LEU A N 1
ATOM 522 C CA . LEU A 1 69 ? 4.826 1.134 2.107 1.00 98.31 69 LEU A CA 1
ATOM 523 C C . LEU A 1 69 ? 5.636 0.992 0.825 1.00 98.31 69 LEU A C 1
ATOM 525 O O . LEU A 1 69 ? 5.356 1.668 -0.163 1.00 98.31 69 LEU A O 1
ATOM 529 N N . TYR A 1 70 ? 6.618 0.103 0.843 1.00 97.25 70 TYR A N 1
ATOM 530 C CA . TYR A 1 70 ? 7.508 -0.149 -0.281 1.00 97.25 70 TYR A CA 1
ATOM 531 C C . TYR A 1 70 ? 7.553 -1.646 -0.563 1.00 97.25 70 TYR A C 1
ATOM 533 O O . TYR A 1 70 ? 7.772 -2.455 0.340 1.00 97.25 70 TYR A O 1
ATOM 541 N N . TRP A 1 71 ? 7.321 -2.021 -1.818 1.00 96.94 71 TRP A N 1
ATOM 542 C CA . TRP A 1 71 ? 7.374 -3.414 -2.267 1.00 96.94 71 TRP A CA 1
ATOM 543 C C . TRP A 1 71 ? 8.821 -3.880 -2.500 1.00 96.94 71 TRP A C 1
ATOM 545 O O . TRP A 1 71 ? 9.099 -5.075 -2.535 1.00 96.94 71 TRP A O 1
ATOM 555 N N . GLY A 1 72 ? 9.773 -2.952 -2.602 1.00 94.81 72 GLY A N 1
ATOM 556 C CA . GLY A 1 72 ? 11.199 -3.265 -2.679 1.00 94.81 72 GLY A CA 1
ATOM 557 C C . GLY A 1 72 ? 11.663 -3.739 -4.055 1.00 94.81 72 GLY A C 1
ATOM 558 O O . GLY A 1 72 ? 12.783 -4.235 -4.177 1.00 94.81 72 GLY A O 1
ATOM 559 N N . ARG A 1 73 ? 10.828 -3.601 -5.091 1.00 92.00 73 ARG A N 1
ATOM 560 C CA . ARG A 1 73 ? 11.164 -4.043 -6.448 1.00 92.00 73 ARG A CA 1
ATOM 561 C C . ARG A 1 73 ? 12.081 -3.032 -7.137 1.00 92.00 73 ARG A C 1
ATOM 563 O O . ARG A 1 73 ? 12.178 -1.876 -6.741 1.00 92.00 73 ARG A O 1
ATOM 570 N N . VAL A 1 74 ? 12.791 -3.493 -8.161 1.00 87.19 74 VAL A N 1
ATOM 571 C CA . VAL A 1 74 ? 13.580 -2.627 -9.059 1.00 87.19 74 VAL A CA 1
ATOM 572 C C . VAL A 1 74 ? 12.867 -2.470 -10.401 1.00 87.19 74 VAL A C 1
ATOM 574 O O . VAL A 1 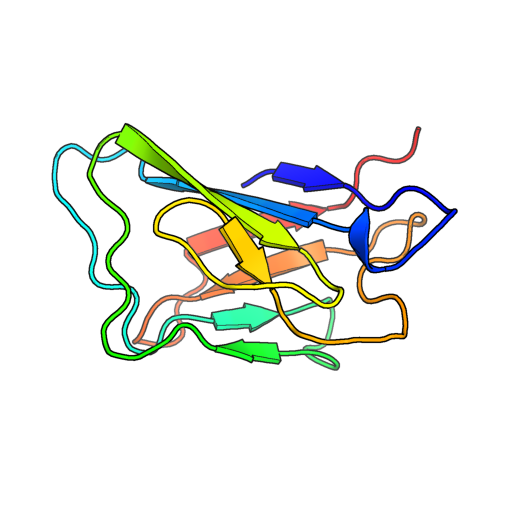74 ? 12.886 -1.394 -10.984 1.00 87.19 74 VAL A O 1
ATOM 577 N N . ALA A 1 75 ? 12.199 -3.533 -10.854 1.00 86.56 75 ALA A N 1
ATOM 578 C CA . ALA A 1 75 ? 11.400 -3.540 -12.069 1.00 86.56 75 ALA A CA 1
ATOM 579 C C . ALA A 1 75 ? 9.975 -3.028 -11.828 1.00 86.56 75 ALA A C 1
ATOM 581 O O . ALA A 1 75 ? 9.421 -3.191 -10.731 1.00 86.56 75 ALA A O 1
ATOM 582 N N . HIS A 1 76 ? 9.396 -2.479 -12.894 1.00 86.19 76 HIS A N 1
ATOM 583 C CA . HIS A 1 76 ? 8.013 -2.033 -12.933 1.00 86.19 76 HIS A CA 1
ATOM 584 C C . HIS A 1 76 ? 7.024 -3.174 -12.683 1.00 86.19 76 HIS A C 1
ATOM 586 O O . HIS A 1 76 ? 7.330 -4.344 -12.923 1.00 86.19 76 HIS A O 1
ATOM 592 N N . VAL A 1 77 ? 5.842 -2.828 -12.175 1.00 84.75 77 VAL A N 1
ATOM 593 C CA . VAL A 1 77 ? 4.737 -3.780 -11.964 1.00 84.75 77 VAL A CA 1
ATOM 594 C C . VAL A 1 77 ? 3.535 -3.377 -12.798 1.00 84.75 77 VAL A C 1
ATOM 596 O O . VAL A 1 77 ? 2.948 -4.224 -13.455 1.00 84.75 77 VAL A O 1
ATOM 599 N N . TRP A 1 78 ? 3.196 -2.095 -12.784 1.00 86.38 78 TRP A N 1
ATOM 600 C CA . TRP A 1 78 ? 2.014 -1.531 -13.402 1.00 86.38 78 TRP A CA 1
ATOM 601 C C . TRP A 1 78 ? 2.371 -1.027 -14.796 1.00 86.38 78 TRP A C 1
ATOM 603 O O . TRP A 1 78 ? 3.068 -0.025 -14.956 1.00 86.38 78 TRP A O 1
ATOM 613 N N . ASN A 1 79 ? 1.875 -1.696 -15.835 1.00 73.69 79 ASN A N 1
ATOM 614 C CA . ASN A 1 79 ? 2.018 -1.148 -17.180 1.00 73.69 79 ASN A CA 1
ATOM 615 C C . ASN A 1 79 ? 1.074 0.060 -17.381 1.00 73.69 79 ASN A C 1
ATOM 617 O O . ASN A 1 79 ? -0.044 0.104 -16.864 1.00 73.69 79 ASN A O 1
ATOM 621 N N . ASN A 1 80 ? 1.520 1.051 -18.154 1.00 65.38 80 ASN A N 1
ATOM 622 C CA . ASN A 1 80 ? 0.720 2.238 -18.490 1.00 65.38 80 ASN A CA 1
ATOM 623 C C . ASN A 1 80 ? -0.353 1.988 -19.553 1.00 65.38 80 ASN A C 1
ATOM 625 O O . ASN A 1 80 ? -1.074 2.909 -19.919 1.00 65.38 80 ASN A O 1
ATOM 629 N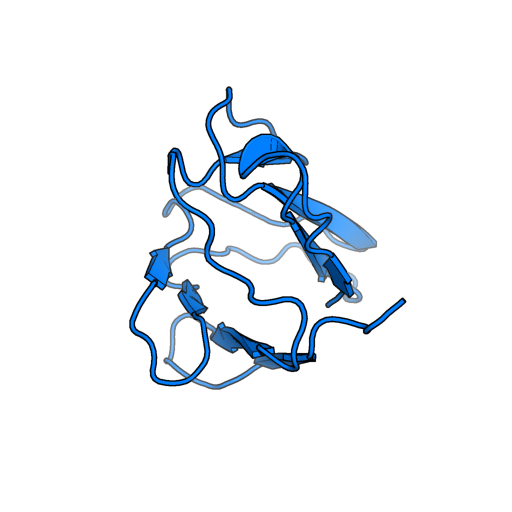 N . GLU A 1 81 ? -0.449 0.764 -20.058 1.00 70.31 81 GLU A N 1
ATOM 630 C CA . GLU A 1 81 ? -1.287 0.388 -21.199 1.00 70.31 81 GLU A CA 1
ATOM 631 C C . GLU A 1 81 ? -2.512 -0.423 -20.748 1.00 70.31 81 GLU A C 1
ATOM 633 O O . GLU A 1 81 ? -3.089 -1.191 -21.513 1.00 70.31 81 GLU A O 1
ATOM 638 N N . GLY A 1 82 ? -2.932 -0.248 -19.490 1.00 72.69 82 GLY A N 1
ATOM 639 C CA . GLY A 1 82 ? -4.169 -0.827 -18.965 1.00 72.69 82 GLY A CA 1
ATOM 640 C C . GLY A 1 82 ? -3.991 -1.931 -17.924 1.00 72.69 82 GLY A C 1
ATOM 641 O O . GLY A 1 82 ? -4.917 -2.724 -17.715 1.00 72.69 82 GLY A O 1
ATOM 642 N N . ASP A 1 83 ? -2.848 -2.008 -17.239 1.00 86.25 83 ASP A N 1
ATOM 643 C CA . ASP A 1 83 ? -2.723 -2.917 -16.103 1.00 86.25 83 ASP A CA 1
ATOM 644 C C . ASP A 1 83 ? -3.672 -2.522 -14.969 1.00 86.25 83 ASP A C 1
ATOM 646 O O . ASP A 1 83 ? -4.098 -1.373 -14.827 1.00 86.25 83 ASP A O 1
ATOM 650 N N . THR A 1 84 ? -4.062 -3.504 -14.168 1.00 91.44 84 THR A N 1
ATOM 651 C CA . THR A 1 84 ? -5.070 -3.339 -13.127 1.00 91.44 84 THR A CA 1
ATOM 652 C C . THR A 1 84 ? -4.548 -3.878 -11.811 1.00 91.44 84 THR A C 1
ATOM 654 O O . THR A 1 84 ? -4.180 -5.045 -11.713 1.00 91.44 84 THR A O 1
ATOM 657 N N . ALA A 1 85 ? -4.571 -3.034 -10.781 1.00 95.44 85 ALA A N 1
ATOM 658 C CA . ALA A 1 85 ? -4.320 -3.466 -9.417 1.00 95.44 85 ALA A CA 1
ATOM 659 C C . ALA A 1 85 ? -5.600 -4.048 -8.812 1.00 95.44 85 ALA A C 1
ATOM 661 O O . ALA A 1 85 ? -6.668 -3.436 -8.906 1.00 95.44 85 ALA A O 1
ATOM 662 N N . TYR A 1 86 ? -5.476 -5.183 -8.130 1.00 97.62 86 TYR A N 1
ATOM 663 C CA . TYR A 1 86 ? -6.561 -5.872 -7.435 1.00 97.62 86 TYR A CA 1
ATOM 664 C C . TYR A 1 86 ? -6.220 -6.007 -5.950 1.00 97.62 86 TYR A C 1
ATOM 666 O O . TYR A 1 86 ? -5.175 -6.548 -5.597 1.00 97.62 86 TYR A O 1
ATOM 674 N N . LEU A 1 87 ? -7.096 -5.523 -5.069 1.00 98.50 87 LEU A N 1
ATOM 675 C CA . LEU A 1 87 ? -6.979 -5.655 -3.617 1.00 98.50 87 LEU A CA 1
ATOM 676 C C . LEU A 1 87 ? -7.909 -6.746 -3.112 1.00 98.50 87 LEU A C 1
ATOM 678 O O . LEU A 1 87 ? -9.129 -6.637 -3.240 1.00 98.50 87 LEU A O 1
ATOM 682 N N . TYR A 1 88 ? -7.327 -7.745 -2.464 1.00 98.69 88 TYR A N 1
ATOM 683 C CA . TYR A 1 88 ? -8.049 -8.838 -1.829 1.00 98.69 88 TYR A CA 1
ATOM 684 C C . TYR A 1 88 ? -7.934 -8.744 -0.311 1.00 98.69 88 TYR A C 1
ATOM 686 O O . TYR A 1 88 ? -6.878 -8.380 0.219 1.00 98.69 88 TYR A O 1
ATOM 694 N N . ASN A 1 89 ? -9.013 -9.100 0.383 1.00 98.44 89 ASN A N 1
ATOM 695 C CA . ASN A 1 89 ? -8.998 -9.247 1.835 1.00 98.44 89 ASN A CA 1
ATOM 696 C C . ASN A 1 89 ? -8.373 -10.582 2.274 1.00 98.44 89 ASN A C 1
ATOM 698 O O . ASN A 1 89 ? -7.977 -11.406 1.448 1.00 98.44 89 ASN A O 1
ATOM 702 N N . ALA A 1 90 ? -8.309 -10.796 3.590 1.00 97.81 90 ALA A N 1
ATOM 703 C CA . ALA A 1 90 ? -7.739 -11.997 4.201 1.00 97.81 90 ALA A CA 1
ATOM 704 C C . ALA A 1 90 ? -8.422 -13.309 3.770 1.00 97.81 90 ALA A C 1
ATOM 706 O O . ALA A 1 90 ? -7.780 -14.353 3.755 1.00 97.81 90 ALA A O 1
ATOM 707 N N . GLN A 1 91 ? -9.703 -13.257 3.399 1.00 98.06 91 GLN A N 1
ATOM 708 C CA . GLN A 1 91 ? -10.477 -14.397 2.902 1.00 98.06 91 GLN A CA 1
ATOM 709 C C . GLN A 1 91 ? -10.293 -14.635 1.394 1.00 98.06 91 GLN A C 1
ATOM 711 O O . GLN A 1 91 ? -10.927 -15.518 0.828 1.00 98.06 91 GLN A O 1
ATOM 716 N N . GLY A 1 92 ? -9.473 -13.828 0.713 1.00 97.25 92 GLY A N 1
ATOM 717 C CA . GLY A 1 92 ? -9.279 -13.920 -0.733 1.00 97.25 92 GLY A CA 1
ATOM 718 C C . GLY A 1 92 ? -10.406 -13.300 -1.562 1.00 97.25 92 GLY A C 1
ATOM 719 O O . GLY A 1 92 ? -10.412 -13.454 -2.780 1.00 97.25 92 GLY A O 1
ATOM 720 N N . LYS A 1 93 ? -11.336 -12.559 -0.947 1.00 98.12 93 LYS A N 1
ATOM 721 C CA . LYS A 1 93 ? -12.393 -11.838 -1.667 1.00 98.12 93 LYS A CA 1
ATOM 722 C C . LYS A 1 93 ? -11.847 -10.532 -2.236 1.00 98.12 93 LYS A C 1
ATOM 724 O O . LYS A 1 93 ? -11.199 -9.762 -1.524 1.00 98.12 93 LYS A O 1
ATOM 729 N N . LEU A 1 94 ? -12.148 -10.264 -3.506 1.00 98.12 94 LEU A N 1
ATOM 730 C CA . LEU A 1 94 ? -11.833 -8.992 -4.153 1.00 98.12 94 LEU A CA 1
ATOM 731 C C . LEU A 1 94 ? -12.628 -7.856 -3.490 1.00 98.12 94 LEU A C 1
ATOM 733 O O . LEU A 1 94 ? -13.854 -7.913 -3.408 1.00 98.12 94 LEU A O 1
ATOM 737 N N . VAL A 1 95 ? -11.924 -6.828 -3.021 1.00 97.88 95 VAL A N 1
ATOM 738 C CA . VAL A 1 95 ? -12.505 -5.660 -2.337 1.00 97.88 95 VAL A CA 1
ATOM 739 C C . VAL A 1 95 ? -12.513 -4.429 -3.233 1.00 97.88 95 VAL A C 1
ATOM 741 O O . VAL A 1 95 ? -13.443 -3.629 -3.188 1.00 97.88 95 VAL A O 1
ATOM 744 N N . SER A 1 96 ? -11.469 -4.237 -4.034 1.00 97.19 96 SER A N 1
ATOM 745 C CA . SER A 1 96 ? -11.375 -3.111 -4.960 1.00 97.19 96 SER A CA 1
ATOM 746 C C . SER A 1 96 ? -10.407 -3.462 -6.078 1.00 97.19 96 SER A C 1
ATOM 748 O O . SER A 1 96 ? -9.425 -4.164 -5.855 1.00 97.19 96 SER A O 1
ATOM 750 N N . SER A 1 97 ? -10.667 -2.939 -7.268 1.00 96.44 97 SER A N 1
ATOM 751 C CA . SER A 1 97 ? -9.705 -2.926 -8.359 1.00 96.44 97 SER A CA 1
ATOM 752 C C . SER A 1 97 ? -9.600 -1.529 -8.955 1.00 96.44 97 SER A C 1
ATOM 754 O O . SER A 1 97 ? -10.486 -0.684 -8.770 1.00 96.44 97 SER A O 1
ATOM 756 N N . LYS A 1 98 ? -8.480 -1.256 -9.620 1.00 94.44 98 LYS A N 1
ATOM 757 C CA . LYS A 1 98 ? -8.279 -0.010 -10.353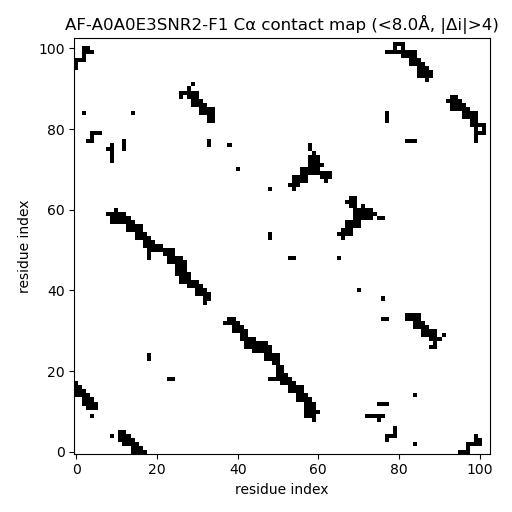 1.00 94.44 98 LYS A CA 1
ATOM 758 C C . LYS A 1 98 ? -7.284 -0.212 -11.488 1.00 94.44 98 LYS A C 1
ATOM 760 O O . LYS A 1 98 ? -6.158 -0.637 -11.249 1.00 94.44 98 LYS A O 1
ATOM 765 N N . THR A 1 99 ? -7.714 0.122 -12.696 1.00 91.19 99 THR A N 1
ATOM 766 C CA . THR A 1 99 ? -6.859 0.173 -13.883 1.00 91.19 99 THR A CA 1
ATOM 767 C C . THR A 1 99 ? -6.033 1.455 -13.867 1.00 91.19 99 THR A C 1
ATOM 769 O O . THR A 1 99 ? -6.552 2.513 -13.485 1.00 91.19 99 THR A O 1
ATOM 772 N N . VAL A 1 100 ? -4.757 1.351 -14.241 1.00 84.31 100 VAL A N 1
ATOM 773 C CA . VAL A 1 100 ? -3.859 2.496 -14.417 1.00 84.31 100 VAL A CA 1
ATOM 774 C C . VAL A 1 100 ? -4.522 3.486 -15.370 1.00 84.31 100 VAL A C 1
ATOM 776 O O . VAL A 1 100 ? -4.992 3.110 -16.444 1.00 84.31 100 VAL A O 1
ATOM 779 N N . LYS A 1 101 ? -4.603 4.756 -14.967 1.00 72.69 101 LYS A N 1
ATOM 780 C CA . LYS A 1 101 ? -5.061 5.805 -15.879 1.00 72.69 101 LYS A CA 1
ATOM 781 C C . LYS A 1 101 ? -3.948 6.091 -16.878 1.00 72.69 101 LYS A C 1
ATOM 783 O O . LYS A 1 101 ? -2.875 6.536 -16.474 1.00 72.69 101 LYS A O 1
ATOM 788 N N . VAL A 1 102 ? -4.231 5.859 -18.155 1.00 63.12 102 VAL A N 1
ATOM 789 C CA . VAL A 1 102 ? -3.409 6.369 -19.255 1.00 63.12 102 VAL A CA 1
ATOM 790 C C . VAL A 1 102 ? -3.442 7.900 -19.173 1.00 63.12 102 VAL A C 1
ATOM 792 O O . VAL A 1 102 ? -4.510 8.472 -18.933 1.00 63.12 102 VAL A O 1
ATOM 795 N N . LYS A 1 103 ? -2.275 8.542 -19.255 1.00 57.28 103 LYS A N 1
ATOM 796 C CA . LYS A 1 103 ? -2.183 9.998 -19.420 1.00 57.28 103 LYS A CA 1
ATOM 797 C C . LYS A 1 103 ? -2.346 10.359 -20.883 1.00 57.28 103 LYS A C 1
ATOM 799 O O . LYS A 1 103 ? -1.797 9.597 -21.708 1.00 57.28 103 LYS A O 1
#

Foldseek 3Di:
DAWADDPPFQQPTKDKDFQQDQAKDQQQQKWKAKVVRPDIDGDDNPQIAGHRAMAIEGADDDDDDNRYHYVNDGDHHADLPWMKMWIAGNVRDTDDMDTHDRD